Protein AF-A0A1C0T2D7-F1 (afdb_monomer)

Secondary structure (DSSP, 8-state):
-------------------S--HHHHHHHHHHPEEEEEETTEEEEE-SS-EEEE--EEETTEEEESS-EEEE-TTTS-HHHHHHHHHHHHSPPP-

Radius of gyration: 19.97 Å; Cα contacts (8 Å, |Δi|>4): 120; chains: 1; bounding box: 27×55×64 Å

pLDDT: mean 82.53, std 17.4, range [43.22, 97.38]

Solvent-accessible surface area (backbone atoms only — not comparable to full-atom values): 6045 Å² total; per-residue (Å²): 136,84,86,84,86,85,80,79,79,80,78,78,72,77,83,72,76,71,72,92,70,49,72,67,54,51,52,59,31,56,78,70,34,43,82,33,39,59,59,98,84,28,55,26,28,45,37,90,78,33,36,35,37,51,34,81,41,60,61,84,96,40,81,73,41,79,86,42,64,46,78,50,39,65,91,83,44,54,70,67,61,46,47,54,55,50,53,29,59,67,46,81,68,83,129

Foldseek 3Di:
DDDDDDPPPPPPDPPPPDDPADPVNVVVQVVPWAWFAADVNWTWTDGPFFIWTFDFDDDVPHTDDRPDIDTHGPVNDDPVVVVVNVVRRVDDDDD

Mean predicted aligned error: 10.79 Å

Structure (mmCIF, N/CA/C/O backbone):
data_AF-A0A1C0T2D7-F1
#
_entry.id   AF-A0A1C0T2D7-F1
#
loop_
_atom_site.group_PDB
_atom_site.id
_atom_site.type_symbol
_atom_site.label_atom_id
_atom_site.label_alt_id
_atom_site.label_comp_id
_atom_site.label_asym_id
_atom_site.label_entity_id
_atom_site.label_seq_id
_atom_site.pdbx_PDB_ins_code
_atom_site.Cartn_x
_atom_site.Cartn_y
_atom_site.Cartn_z
_atom_site.occupancy
_atom_site.B_iso_or_equiv
_atom_site.auth_seq_id
_atom_site.auth_comp_id
_atom_site.auth_asym_id
_atom_site.auth_atom_id
_atom_site.pdbx_PDB_model_num
ATOM 1 N N . MET A 1 1 ? -4.034 39.433 -49.531 1.00 43.22 1 MET A N 1
ATOM 2 C CA . MET A 1 1 ? -4.042 40.172 -48.253 1.00 43.22 1 MET A CA 1
ATOM 3 C C . MET A 1 1 ? -4.386 39.196 -47.139 1.00 43.22 1 MET A C 1
ATOM 5 O O . MET A 1 1 ? -5.282 38.391 -47.335 1.00 43.22 1 MET A O 1
ATOM 9 N N . LEU A 1 2 ? -3.627 39.308 -46.046 1.00 45.62 2 LEU A N 1
ATOM 10 C CA . LEU A 1 2 ? -3.761 38.743 -44.695 1.00 45.62 2 LEU A CA 1
ATOM 11 C C . LEU A 1 2 ? -3.777 37.215 -44.496 1.00 45.62 2 LEU A C 1
ATOM 13 O O . LEU A 1 2 ? -4.793 36.540 -44.611 1.00 45.62 2 LEU A O 1
ATOM 17 N N . ALA A 1 3 ? -2.607 36.734 -44.072 1.00 54.28 3 ALA A N 1
ATOM 18 C CA . ALA A 1 3 ? -2.397 35.535 -43.275 1.00 54.28 3 ALA A CA 1
ATOM 19 C C . ALA A 1 3 ? -2.626 35.832 -41.781 1.00 54.28 3 ALA A C 1
ATOM 21 O O . ALA A 1 3 ? -2.284 36.928 -41.340 1.00 54.28 3 ALA A O 1
ATOM 22 N N . ALA A 1 4 ? -3.125 34.846 -41.026 1.00 52.59 4 ALA A N 1
ATOM 23 C CA . ALA A 1 4 ? -2.694 34.508 -39.659 1.00 52.59 4 ALA A CA 1
ATOM 24 C C . ALA A 1 4 ? -3.563 33.361 -39.100 1.00 52.59 4 ALA A C 1
ATOM 26 O O . ALA A 1 4 ? -4.687 33.594 -38.663 1.00 52.59 4 ALA A O 1
ATOM 27 N N . LEU A 1 5 ? -3.040 32.130 -39.075 1.00 54.56 5 LEU A N 1
ATOM 28 C CA . LEU A 1 5 ? -3.517 31.095 -38.151 1.00 54.56 5 LEU A CA 1
ATOM 29 C C . LEU A 1 5 ? -2.516 31.007 -36.996 1.00 54.56 5 LEU A C 1
ATOM 31 O O . LEU A 1 5 ? -1.409 30.500 -37.155 1.00 54.56 5 LEU A O 1
ATOM 35 N N . LEU A 1 6 ? -2.912 31.542 -35.843 1.00 59.06 6 LEU A N 1
ATOM 36 C CA . LEU A 1 6 ? -2.241 31.336 -34.563 1.00 59.06 6 LEU A CA 1
ATOM 37 C C . LEU A 1 6 ? -2.601 29.935 -34.060 1.00 59.06 6 LEU A C 1
ATOM 39 O O . LEU A 1 6 ? -3.702 29.716 -33.559 1.00 59.06 6 LEU A O 1
ATOM 43 N N . ILE A 1 7 ? -1.677 28.988 -34.199 1.00 63.66 7 ILE A N 1
ATOM 44 C CA . ILE A 1 7 ? -1.765 27.699 -33.510 1.00 63.66 7 ILE A CA 1
ATOM 45 C C . ILE A 1 7 ? -1.174 27.919 -32.118 1.00 63.66 7 ILE A C 1
ATOM 47 O O . ILE A 1 7 ? 0.042 27.913 -31.934 1.00 63.66 7 ILE A O 1
ATOM 51 N N . ALA A 1 8 ? -2.040 28.187 -31.143 1.00 58.44 8 ALA A N 1
ATOM 52 C CA . ALA A 1 8 ? -1.661 28.178 -29.739 1.00 58.44 8 ALA A CA 1
ATOM 53 C C . ALA A 1 8 ? -1.468 26.719 -29.302 1.00 58.44 8 ALA A C 1
ATOM 55 O O . ALA A 1 8 ? -2.428 26.016 -28.991 1.00 58.44 8 ALA A O 1
ATOM 56 N N . SER A 1 9 ? -0.221 26.250 -29.316 1.00 59.75 9 SER A N 1
ATOM 57 C CA . SER A 1 9 ? 0.154 24.966 -28.729 1.00 59.75 9 SER A CA 1
ATOM 58 C C . SER A 1 9 ? 0.038 25.060 -27.208 1.00 59.75 9 SER A C 1
ATOM 60 O O . SER A 1 9 ? 0.942 25.556 -26.539 1.00 59.75 9 SER A O 1
ATOM 62 N N . ILE A 1 10 ? -1.078 24.590 -26.651 1.00 57.38 10 ILE A N 1
ATOM 63 C CA . ILE A 1 10 ? -1.188 24.326 -25.215 1.00 57.38 10 ILE A CA 1
ATOM 64 C C . ILE A 1 10 ? -0.461 23.005 -24.965 1.00 57.38 10 ILE A C 1
ATOM 66 O O . ILE A 1 10 ? -1.046 21.930 -25.060 1.00 57.38 10 ILE A O 1
ATOM 70 N N . ILE A 1 11 ? 0.837 23.081 -24.676 1.00 58.41 11 ILE A N 1
ATOM 71 C CA . ILE A 1 11 ? 1.546 21.969 -24.044 1.00 58.41 11 ILE A CA 1
ATOM 72 C C . ILE A 1 11 ? 1.241 22.093 -22.552 1.00 58.41 11 ILE A C 1
ATOM 74 O O . ILE A 1 11 ? 1.975 22.731 -21.801 1.00 58.41 11 ILE A O 1
ATOM 78 N N . ALA A 1 12 ? 0.098 21.556 -22.129 1.00 56.03 12 ALA A N 1
ATOM 79 C CA . ALA A 1 12 ? -0.117 21.275 -20.720 1.00 56.03 12 ALA A CA 1
ATOM 80 C C . ALA A 1 12 ? 0.765 20.070 -20.385 1.00 56.03 12 ALA A C 1
ATOM 82 O O . ALA A 1 12 ? 0.357 18.929 -20.576 1.00 56.03 12 ALA A O 1
ATOM 83 N N . SER A 1 13 ? 2.006 20.322 -19.968 1.00 52.97 13 SER A N 1
ATOM 84 C CA . SER A 1 13 ? 2.820 19.287 -19.340 1.00 52.97 13 SER A CA 1
ATOM 85 C C . SER A 1 13 ? 2.127 18.911 -18.032 1.00 52.97 13 SER A C 1
ATOM 87 O O . SER A 1 13 ? 2.022 19.778 -17.158 1.00 52.97 13 SER A O 1
ATOM 89 N N . PRO A 1 14 ? 1.627 17.675 -17.857 1.00 53.41 14 PRO A N 1
ATOM 90 C CA . PRO A 1 14 ? 1.274 17.240 -16.523 1.00 53.41 14 PRO A CA 1
ATOM 91 C C . PRO A 1 14 ? 2.583 17.235 -15.731 1.00 53.41 14 PRO A C 1
ATOM 93 O O . PRO A 1 14 ? 3.540 16.554 -16.104 1.00 53.41 14 PRO A O 1
ATOM 96 N N . ASN A 1 15 ? 2.651 18.040 -14.671 1.00 44.59 15 ASN A N 1
ATOM 97 C CA . ASN A 1 15 ? 3.627 17.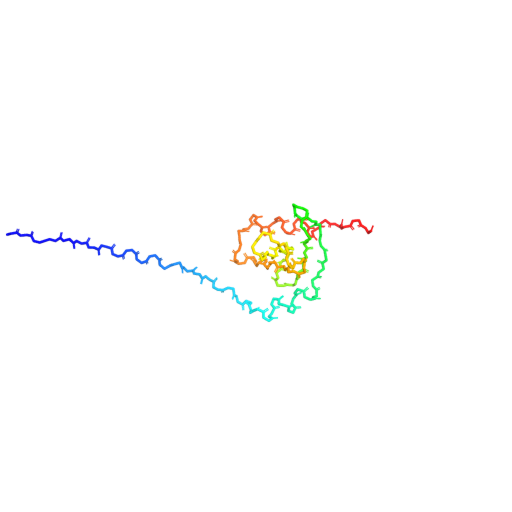830 -13.611 1.00 44.59 15 ASN A CA 1
ATOM 98 C C . ASN A 1 15 ? 3.278 16.482 -12.978 1.00 44.59 15 ASN A C 1
ATOM 100 O O . ASN A 1 15 ? 2.547 16.427 -11.994 1.00 44.59 15 ASN A O 1
ATOM 104 N N . ILE A 1 16 ? 3.735 15.393 -13.595 1.00 47.69 16 ILE A N 1
ATOM 105 C CA . ILE A 1 16 ? 3.794 14.096 -12.942 1.00 47.69 16 ILE A CA 1
ATOM 106 C C . ILE A 1 16 ? 4.897 14.277 -11.908 1.00 47.69 16 ILE A C 1
ATOM 108 O O . ILE A 1 16 ? 6.082 14.234 -12.241 1.00 47.69 16 ILE A O 1
ATOM 112 N N . ALA A 1 17 ? 4.512 14.605 -10.677 1.00 51.59 17 ALA A N 1
ATOM 113 C CA . ALA A 1 17 ? 5.387 14.359 -9.551 1.00 51.59 17 ALA A CA 1
ATOM 114 C C . ALA A 1 17 ? 5.601 12.844 -9.558 1.00 51.59 17 AL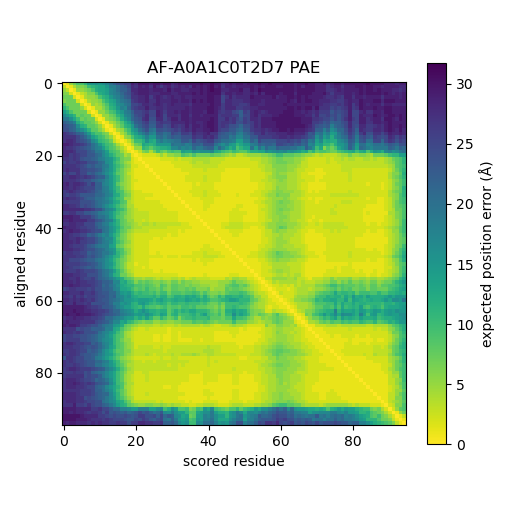A A C 1
ATOM 116 O O . ALA A 1 17 ? 4.668 12.091 -9.312 1.00 51.59 17 ALA A O 1
ATOM 117 N N . LEU A 1 18 ? 6.777 12.393 -9.995 1.00 53.97 18 LEU A N 1
ATOM 118 C CA . LEU A 1 18 ? 7.153 11.010 -9.753 1.00 53.97 18 LEU A CA 1
ATOM 119 C C . LEU A 1 18 ? 7.339 10.886 -8.242 1.00 53.97 18 LEU A C 1
ATOM 121 O O . LEU A 1 18 ? 8.063 11.708 -7.667 1.00 53.97 18 LEU A O 1
ATOM 125 N N . SER A 1 19 ? 6.698 9.893 -7.622 1.00 64.31 19 SER A N 1
ATOM 126 C CA . SER A 1 19 ? 6.977 9.547 -6.230 1.00 64.31 19 SER A CA 1
ATOM 127 C C . SER A 1 19 ? 8.486 9.437 -6.010 1.00 64.31 19 SER A C 1
ATOM 129 O O . SER A 1 19 ? 9.241 8.975 -6.872 1.00 64.31 19 SER A O 1
ATOM 131 N N . ALA A 1 20 ? 8.929 9.900 -4.843 1.00 74.00 20 ALA A N 1
ATOM 132 C CA . ALA A 1 20 ? 10.318 9.766 -4.432 1.00 74.00 20 ALA A CA 1
ATOM 133 C C . ALA A 1 20 ? 10.698 8.302 -4.149 1.00 74.00 20 ALA A C 1
ATOM 135 O O . ALA A 1 20 ? 11.887 7.984 -4.160 1.00 74.00 20 ALA A O 1
ATOM 136 N N . ALA A 1 21 ? 9.716 7.432 -3.891 1.00 85.50 21 ALA A N 1
ATOM 137 C CA . ALA A 1 21 ? 9.940 6.024 -3.608 1.00 85.50 21 ALA A CA 1
ATOM 138 C C . ALA A 1 21 ? 10.230 5.249 -4.899 1.00 85.50 21 ALA A C 1
ATOM 140 O O . ALA A 1 21 ? 9.496 5.330 -5.887 1.00 85.50 21 ALA A O 1
ATOM 141 N N . THR A 1 22 ? 11.311 4.474 -4.895 1.00 91.44 22 THR A N 1
ATOM 142 C CA . THR A 1 22 ? 11.607 3.546 -5.988 1.00 91.44 22 THR A CA 1
ATOM 143 C C . THR A 1 22 ? 10.770 2.272 -5.861 1.00 91.44 22 THR A C 1
ATOM 145 O O . THR A 1 22 ? 10.206 1.978 -4.810 1.00 91.44 22 THR A O 1
ATOM 148 N N . VAL A 1 23 ? 10.708 1.472 -6.930 1.00 91.00 23 VAL A N 1
ATOM 149 C CA . VAL A 1 23 ? 10.032 0.162 -6.890 1.00 91.00 23 VAL A CA 1
ATOM 150 C C . VAL A 1 23 ? 10.648 -0.751 -5.826 1.00 91.00 23 VAL A C 1
ATOM 152 O O . VAL A 1 23 ? 9.911 -1.428 -5.117 1.00 91.00 23 VAL A O 1
ATOM 155 N N . ASP A 1 24 ? 11.975 -0.735 -5.680 1.00 94.62 24 ASP A N 1
ATOM 156 C CA . ASP A 1 24 ? 12.669 -1.541 -4.672 1.00 94.62 24 ASP A CA 1
ATOM 157 C C . ASP A 1 24 ? 12.325 -1.075 -3.247 1.00 94.62 24 ASP A C 1
ATOM 159 O O . ASP A 1 24 ? 12.135 -1.911 -2.362 1.00 94.62 24 ASP A O 1
ATOM 163 N N . ASP A 1 25 ? 12.172 0.239 -3.029 1.00 95.44 25 ASP A N 1
ATOM 164 C CA . ASP A 1 25 ? 11.729 0.781 -1.736 1.00 95.44 25 ASP A CA 1
ATOM 165 C C . ASP A 1 25 ? 10.310 0.308 -1.393 1.00 95.44 25 ASP A C 1
ATOM 167 O O . ASP A 1 25 ? 10.056 -0.131 -0.272 1.00 95.44 25 ASP A O 1
ATOM 171 N N . LEU A 1 26 ? 9.392 0.357 -2.364 1.00 94.81 26 LEU A N 1
ATOM 172 C CA . LEU A 1 26 ? 8.005 -0.085 -2.185 1.00 94.81 26 LEU A CA 1
ATOM 173 C C . LEU A 1 26 ? 7.907 -1.598 -1.961 1.00 94.81 26 LEU A C 1
ATOM 175 O O . LEU A 1 26 ? 7.115 -2.048 -1.136 1.00 94.81 26 LEU A O 1
ATOM 179 N N . GLN A 1 27 ? 8.727 -2.390 -2.654 1.00 95.12 27 GLN A N 1
ATOM 180 C CA . GLN A 1 27 ? 8.778 -3.836 -2.448 1.00 95.12 27 GLN A CA 1
ATOM 181 C C . GLN A 1 27 ? 9.268 -4.178 -1.033 1.00 95.12 27 GLN A C 1
ATOM 183 O O . GLN A 1 27 ? 8.639 -4.983 -0.347 1.00 95.12 27 GLN A O 1
ATOM 188 N N . ALA A 1 28 ? 10.348 -3.540 -0.571 1.00 96.56 28 ALA A N 1
ATOM 189 C CA . ALA A 1 28 ? 10.875 -3.750 0.777 1.00 96.56 28 ALA A CA 1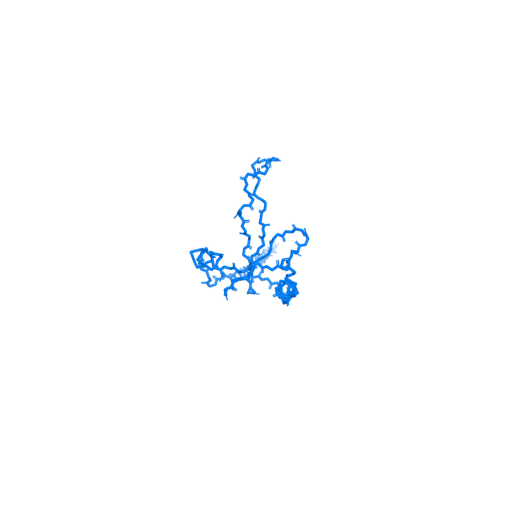
ATOM 190 C C . ALA A 1 28 ? 9.889 -3.297 1.869 1.00 96.56 28 ALA A C 1
ATOM 192 O O . ALA A 1 2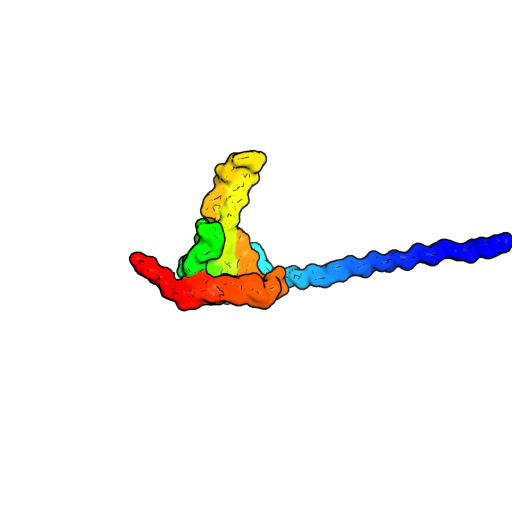8 ? 9.755 -3.948 2.907 1.00 96.56 28 ALA A O 1
ATOM 193 N N . ASP A 1 29 ? 9.176 -2.195 1.638 1.00 96.44 29 ASP A N 1
ATOM 194 C CA . ASP A 1 29 ? 8.151 -1.701 2.553 1.00 96.44 29 ASP A CA 1
ATOM 195 C C . ASP A 1 29 ? 6.953 -2.665 2.629 1.00 96.44 29 ASP A C 1
ATOM 197 O O . ASP A 1 29 ? 6.539 -3.035 3.732 1.00 96.44 29 ASP A O 1
ATOM 201 N N . PHE A 1 30 ? 6.465 -3.164 1.485 1.00 95.69 30 PHE A N 1
ATOM 202 C CA . PHE A 1 30 ? 5.368 -4.136 1.426 1.00 95.69 30 PHE A CA 1
ATOM 203 C C . PHE A 1 30 ? 5.685 -5.450 2.153 1.00 95.69 30 PHE A C 1
ATOM 205 O O . PHE A 1 30 ? 4.832 -5.977 2.865 1.00 95.69 30 PHE A O 1
ATOM 212 N N . GLU A 1 31 ? 6.919 -5.955 2.054 1.00 95.62 31 GLU A N 1
ATOM 213 C CA . GLU A 1 31 ? 7.358 -7.180 2.746 1.00 95.62 31 GLU A CA 1
ATOM 214 C C . GLU A 1 31 ? 7.241 -7.101 4.276 1.00 95.62 31 GLU A C 1
ATOM 216 O O . GLU A 1 31 ? 7.149 -8.129 4.951 1.00 95.62 31 GLU A O 1
ATOM 221 N N . THR A 1 32 ? 7.231 -5.887 4.829 1.00 95.56 32 THR A N 1
ATOM 222 C CA . THR A 1 32 ? 7.100 -5.636 6.272 1.00 95.56 32 THR A CA 1
ATOM 223 C C . THR A 1 32 ? 5.741 -5.059 6.670 1.0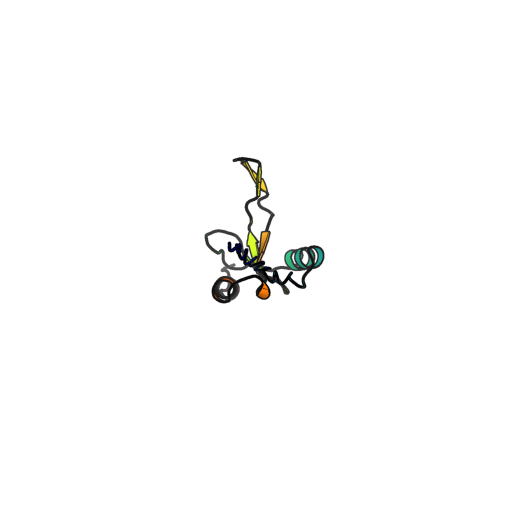0 95.56 32 THR A C 1
ATOM 225 O O . THR A 1 32 ? 5.495 -4.834 7.859 1.00 95.56 32 THR A O 1
ATOM 228 N N . ALA A 1 33 ? 4.852 -4.831 5.699 1.00 96.31 33 ALA A N 1
ATOM 229 C CA . ALA A 1 33 ? 3.568 -4.190 5.921 1.00 96.31 33 ALA A CA 1
ATOM 230 C C . ALA A 1 33 ? 2.630 -5.066 6.765 1.00 96.31 33 ALA A C 1
ATOM 232 O O . ALA A 1 33 ? 2.578 -6.293 6.643 1.00 96.31 33 ALA A O 1
ATOM 233 N N . VAL A 1 34 ? 1.852 -4.421 7.631 1.00 95.88 34 VAL A N 1
ATOM 234 C CA . VAL A 1 34 ? 0.930 -5.103 8.549 1.00 95.88 34 VAL A CA 1
ATOM 235 C C . VAL A 1 34 ? -0.498 -5.087 8.003 1.00 95.88 34 VAL A C 1
ATOM 237 O O . VAL A 1 34 ? -0.891 -4.089 7.400 1.00 95.88 34 VAL A O 1
ATOM 240 N N . PRO A 1 35 ? -1.292 -6.154 8.196 1.00 96.31 35 PRO A N 1
ATOM 241 C CA . PRO A 1 35 ? -2.661 -6.205 7.693 1.00 96.31 35 PRO A CA 1
ATOM 242 C C . PRO A 1 35 ? -3.572 -5.175 8.378 1.00 96.31 35 PRO A C 1
ATOM 244 O O . PRO A 1 35 ? -3.431 -4.893 9.571 1.00 96.31 35 PRO A O 1
ATOM 247 N N . CYS A 1 36 ? -4.518 -4.649 7.603 1.00 96.06 36 CYS A N 1
ATOM 248 C CA . CYS A 1 36 ? -5.578 -3.734 8.017 1.00 96.06 36 CYS A CA 1
ATOM 249 C C . CYS A 1 36 ? -6.960 -4.298 7.655 1.00 96.06 36 CYS A C 1
ATOM 251 O O . CYS A 1 36 ? -7.078 -5.302 6.947 1.00 96.06 36 CYS A O 1
ATOM 253 N N . GLN A 1 37 ? -8.026 -3.610 8.081 1.00 96.19 37 GLN A N 1
ATOM 254 C CA . GLN A 1 37 ? -9.373 -3.932 7.607 1.00 96.19 37 GLN A CA 1
ATOM 255 C C . GLN A 1 37 ? -9.454 -3.869 6.079 1.00 96.19 37 GLN A C 1
ATOM 257 O O . GLN A 1 37 ? -8.822 -3.028 5.441 1.00 96.19 37 GLN A O 1
ATOM 262 N N . GLN A 1 38 ? -10.261 -4.755 5.499 1.00 96.12 38 GLN A N 1
ATOM 263 C CA . GLN A 1 38 ? -10.471 -4.779 4.057 1.00 96.12 38 GLN A CA 1
ATOM 264 C C . GLN A 1 38 ? -11.226 -3.533 3.583 1.00 96.12 38 GLN A C 1
ATOM 266 O O . GLN A 1 38 ? -12.175 -3.091 4.232 1.00 96.12 38 GLN A O 1
ATOM 271 N N . ILE A 1 39 ? -10.853 -3.039 2.404 1.00 95.19 39 ILE A N 1
ATOM 272 C CA . ILE A 1 39 ? -11.597 -2.023 1.651 1.00 95.19 39 ILE A CA 1
ATOM 273 C C . ILE A 1 39 ? -12.230 -2.732 0.458 1.00 95.19 39 ILE A C 1
ATOM 275 O O . ILE A 1 39 ? -11.536 -3.420 -0.290 1.00 95.19 39 ILE A O 1
ATOM 279 N N . ASP A 1 40 ? -13.552 -2.635 0.313 1.00 93.06 40 ASP A N 1
ATOM 280 C CA . ASP A 1 40 ? -14.317 -3.295 -0.757 1.00 93.06 40 ASP A CA 1
ATOM 281 C C . ASP A 1 40 ? -14.012 -4.800 -0.926 1.00 93.06 40 ASP A C 1
ATOM 283 O O . ASP A 1 40 ? -14.009 -5.348 -2.028 1.00 93.06 40 ASP A O 1
ATOM 287 N N . GLY A 1 41 ? -13.727 -5.493 0.184 1.00 91.88 41 GLY A N 1
ATOM 288 C CA . GLY A 1 41 ? -13.381 -6.920 0.196 1.00 91.88 41 GLY A CA 1
ATOM 289 C C . GLY A 1 41 ? -11.962 -7.248 -0.290 1.00 91.88 41 GLY A C 1
ATOM 290 O O . GLY A 1 41 ? -11.616 -8.424 -0.397 1.00 91.88 41 GLY A O 1
ATOM 291 N N . ARG A 1 42 ? -11.131 -6.238 -0.571 1.00 93.31 42 ARG A N 1
ATOM 292 C CA . ARG A 1 42 ? -9.710 -6.390 -0.905 1.00 93.31 42 ARG A CA 1
ATOM 293 C C . ARG A 1 42 ? -8.880 -6.320 0.368 1.00 93.31 42 ARG A C 1
ATOM 295 O O . ARG A 1 42 ? -9.135 -5.490 1.239 1.00 93.31 42 ARG A O 1
ATOM 302 N N . ASN A 1 43 ? -7.870 -7.180 0.470 1.00 95.12 43 ASN A N 1
ATOM 303 C CA . ASN A 1 43 ? -6.908 -7.089 1.568 1.00 95.12 43 ASN A CA 1
ATOM 304 C C . ASN A 1 43 ? -6.144 -5.763 1.491 1.00 95.12 43 ASN A C 1
ATOM 306 O O . ASN A 1 43 ? -5.799 -5.309 0.398 1.00 95.12 43 ASN A O 1
ATOM 310 N N . VAL A 1 44 ? -5.896 -5.164 2.654 1.00 96.50 44 VAL A N 1
ATOM 311 C CA . VAL A 1 44 ? -5.189 -3.891 2.800 1.00 96.50 44 VAL A CA 1
ATOM 312 C C . VAL A 1 44 ? -4.055 -4.079 3.791 1.00 96.50 44 VAL A C 1
ATOM 314 O O . VAL A 1 44 ? -4.204 -4.805 4.777 1.00 96.50 44 VAL A O 1
ATOM 317 N N . TRP A 1 45 ? -2.934 -3.411 3.542 1.00 97.19 45 TRP A N 1
ATOM 318 C CA . TRP A 1 45 ? -1.779 -3.4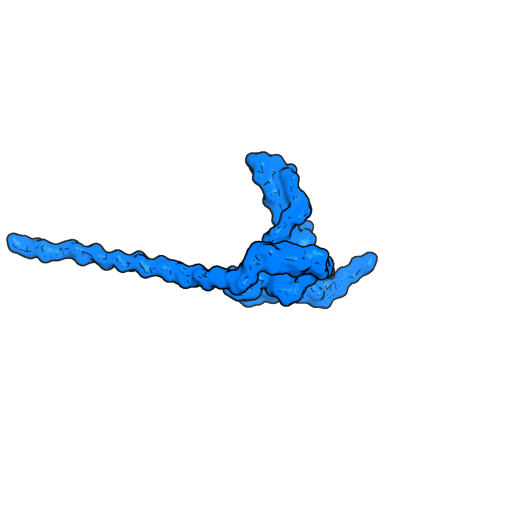18 4.427 1.00 97.19 45 TRP A CA 1
ATOM 319 C C . TRP A 1 45 ? -1.223 -2.013 4.630 1.00 97.19 45 TRP A C 1
ATOM 321 O O . TRP A 1 45 ? -1.303 -1.158 3.747 1.00 97.19 45 TRP A O 1
ATOM 331 N N . LYS A 1 46 ? -0.623 -1.791 5.798 1.00 97.12 46 LYS A N 1
ATOM 332 C CA . LYS A 1 46 ? 0.083 -0.563 6.152 1.00 97.12 46 LYS A CA 1
ATOM 333 C C . LYS A 1 46 ? 1.580 -0.814 6.192 1.00 97.12 46 LYS A C 1
ATOM 335 O O . LYS A 1 46 ? 2.054 -1.525 7.080 1.00 97.12 46 LYS A O 1
ATOM 340 N N . GLY A 1 47 ? 2.303 -0.209 5.260 1.00 96.19 47 GLY A N 1
ATOM 341 C CA . GLY A 1 47 ? 3.746 -0.052 5.355 1.00 96.19 47 GLY A CA 1
ATOM 342 C C . GLY A 1 47 ? 4.136 1.213 6.117 1.00 96.19 47 GLY A C 1
ATOM 343 O O . GLY A 1 47 ? 3.310 1.913 6.712 1.00 96.19 47 GLY A O 1
ATOM 344 N N . THR A 1 48 ? 5.430 1.495 6.103 1.00 95.06 48 THR A N 1
ATOM 345 C CA . THR A 1 48 ? 6.023 2.731 6.622 1.00 95.06 48 THR A CA 1
ATOM 346 C C . 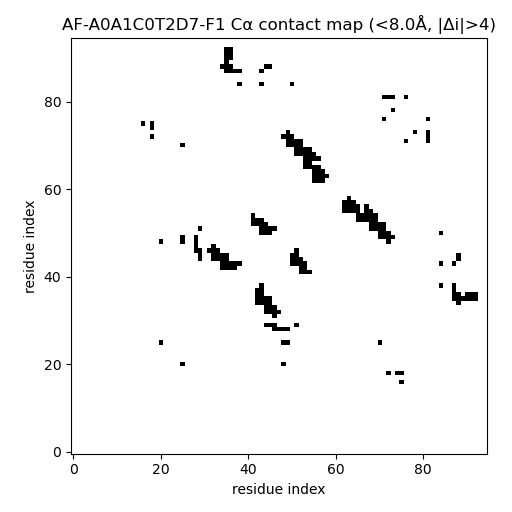THR A 1 48 ? 5.974 3.847 5.579 1.00 95.06 48 THR A C 1
ATOM 348 O O . THR A 1 48 ? 5.856 5.013 5.954 1.00 95.06 48 THR A O 1
ATOM 351 N N . ILE A 1 49 ? 6.066 3.498 4.290 1.00 93.94 49 ILE A N 1
ATOM 352 C CA . ILE A 1 49 ? 6.123 4.450 3.170 1.00 93.94 49 ILE A CA 1
ATOM 353 C C . ILE A 1 49 ? 4.750 4.601 2.507 1.00 93.94 49 ILE A C 1
ATOM 355 O O . ILE A 1 49 ? 4.322 5.724 2.244 1.00 93.94 49 ILE A O 1
ATOM 359 N N . ALA A 1 50 ? 4.045 3.493 2.269 1.00 96.50 50 ALA A N 1
ATOM 360 C CA . ALA A 1 50 ? 2.752 3.498 1.591 1.00 96.50 50 ALA A CA 1
ATOM 361 C C . ALA A 1 50 ? 1.713 2.613 2.292 1.00 96.50 50 ALA A C 1
ATOM 363 O O . ALA A 1 50 ? 2.022 1.766 3.137 1.00 96.50 50 ALA A O 1
ATOM 364 N N . TYR A 1 51 ? 0.454 2.798 1.901 1.00 97.38 51 TYR A N 1
ATOM 365 C CA . TYR A 1 51 ? -0.566 1.769 2.071 1.00 97.38 51 TYR A CA 1
ATOM 366 C C . TYR A 1 51 ? -0.562 0.850 0.851 1.00 97.38 51 TYR A C 1
ATOM 368 O O . TYR A 1 51 ? -0.161 1.258 -0.235 1.00 97.38 51 TYR A O 1
ATOM 376 N N . TYR A 1 52 ? -1.031 -0.381 1.016 1.00 96.94 52 TYR A N 1
ATOM 377 C CA . TYR A 1 52 ? -1.095 -1.364 -0.061 1.00 96.94 52 TYR A CA 1
ATOM 378 C C . TYR A 1 52 ? -2.476 -1.983 -0.121 1.00 96.94 52 TYR A C 1
ATOM 380 O O . TYR A 1 52 ? -3.074 -2.263 0.917 1.00 96.94 52 TYR A O 1
ATOM 388 N N . ILE A 1 53 ? -2.968 -2.240 -1.329 1.00 96.56 53 ILE A N 1
ATOM 389 C CA . ILE A 1 53 ? -4.254 -2.902 -1.544 1.00 96.56 53 ILE A CA 1
ATOM 390 C C . ILE A 1 53 ? -4.121 -4.036 -2.546 1.00 96.56 53 ILE A C 1
ATOM 392 O O . ILE A 1 53 ? -3.453 -3.900 -3.567 1.00 96.56 53 ILE A O 1
ATOM 396 N N . GLN A 1 54 ? -4.765 -5.165 -2.259 1.00 95.12 54 GLN A N 1
ATOM 397 C CA . GLN A 1 54 ? -4.658 -6.383 -3.058 1.00 95.12 54 GLN A CA 1
ATOM 398 C C . GLN A 1 54 ? -5.063 -6.117 -4.499 1.00 95.12 54 GLN A C 1
ATOM 400 O O . GLN A 1 54 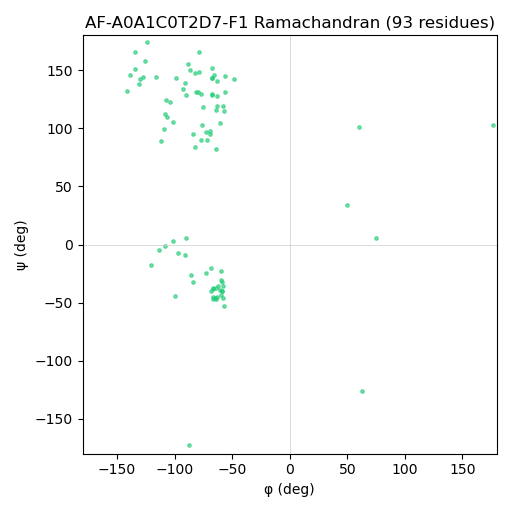? -6.230 -5.849 -4.761 1.00 95.12 54 GLN A O 1
ATOM 405 N N . SER A 1 55 ? -4.141 -6.229 -5.441 1.00 89.75 55 SER A N 1
ATOM 406 C CA . SER A 1 55 ? -4.428 -6.090 -6.863 1.00 89.75 55 SER A CA 1
ATOM 407 C C . SER A 1 55 ? -4.864 -7.430 -7.450 1.00 89.75 55 SER A C 1
ATOM 409 O O . SER A 1 55 ? -4.460 -8.498 -6.986 1.00 89.75 55 SER A O 1
ATOM 411 N N . PHE A 1 56 ? -5.700 -7.379 -8.481 1.00 83.50 56 PHE A N 1
ATOM 412 C CA . PHE A 1 56 ? -6.062 -8.559 -9.257 1.00 83.50 56 PHE A CA 1
ATOM 413 C C . PHE A 1 56 ? -5.359 -8.471 -10.604 1.00 83.50 56 PHE A C 1
ATOM 415 O O . PHE A 1 56 ? -5.712 -7.642 -11.443 1.00 83.50 56 PHE A O 1
ATOM 422 N N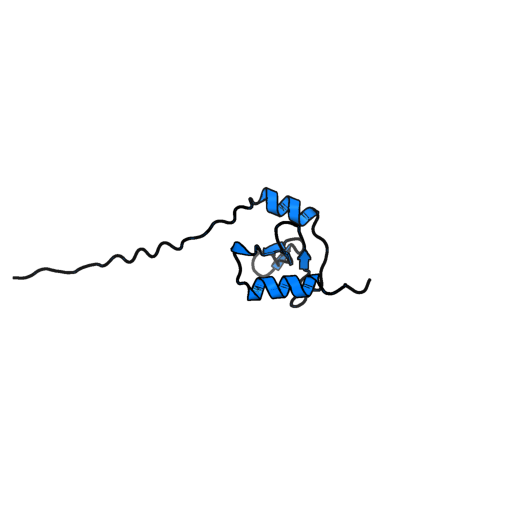 . VAL A 1 57 ? -4.367 -9.332 -10.821 1.00 82.81 57 VAL A N 1
ATOM 423 C CA . VAL A 1 57 ? -3.692 -9.414 -12.120 1.00 82.81 57 VAL A CA 1
ATOM 424 C C . VAL A 1 57 ? -4.428 -10.425 -12.977 1.00 82.81 57 VAL A C 1
ATOM 426 O O . VAL A 1 57 ? -4.644 -11.560 -12.551 1.00 82.81 57 VAL A O 1
ATOM 429 N N . TYR A 1 58 ? -4.784 -10.028 -14.196 1.00 83.25 58 TYR A N 1
ATOM 430 C CA . TYR A 1 58 ? -5.459 -10.886 -15.163 1.00 83.25 58 TYR A CA 1
ATOM 431 C C . TYR A 1 58 ? -4.590 -11.131 -16.399 1.00 83.25 58 TYR A C 1
ATOM 433 O O . TYR A 1 58 ? -3.892 -10.241 -16.883 1.00 83.25 58 TYR A O 1
ATOM 441 N N . GLN A 1 59 ? -4.680 -12.341 -16.946 1.00 82.38 59 GLN A N 1
ATOM 442 C CA . GLN A 1 59 ? -4.225 -12.696 -18.284 1.00 82.38 59 GLN A CA 1
ATOM 443 C C . GLN A 1 59 ? -5.461 -12.939 -19.159 1.00 82.38 59 GLN A C 1
ATOM 445 O O . GLN A 1 59 ? -6.090 -13.997 -19.094 1.00 82.38 59 GLN A O 1
ATOM 450 N N . GLY A 1 60 ? -5.843 -11.938 -19.957 1.00 86.88 60 GLY A N 1
ATOM 451 C CA . GLY A 1 60 ? -7.162 -11.924 -20.598 1.00 86.88 60 GLY A CA 1
ATOM 452 C C . GLY A 1 60 ? -8.260 -11.871 -19.533 1.00 86.88 60 GLY A C 1
ATOM 453 O O . GLY A 1 60 ? -8.197 -11.027 -18.647 1.00 86.88 60 GLY A O 1
ATOM 454 N N . ASP A 1 61 ? -9.206 -12.808 -19.575 1.00 85.94 61 ASP A N 1
ATOM 455 C CA . ASP A 1 61 ? -10.289 -12.912 -18.582 1.00 85.94 61 ASP A CA 1
ATOM 456 C C . ASP A 1 61 ? -9.934 -13.809 -17.377 1.00 85.94 61 ASP A C 1
ATOM 458 O O . ASP A 1 61 ? -10.785 -14.104 -16.539 1.00 85.94 61 ASP A O 1
ATOM 462 N N . THR A 1 62 ? -8.690 -14.297 -17.287 1.00 82.56 62 THR A N 1
ATOM 463 C CA . THR A 1 62 ? -8.272 -15.251 -16.245 1.00 82.56 62 THR A CA 1
ATOM 464 C C . THR A 1 62 ? -7.448 -14.551 -15.164 1.00 82.56 62 THR A C 1
ATOM 466 O O . THR A 1 62 ? -6.412 -13.983 -15.504 1.00 82.56 62 THR A O 1
ATOM 469 N N . PRO A 1 63 ? -7.836 -14.590 -13.877 1.00 78.81 63 PRO A N 1
ATOM 470 C CA . PRO A 1 63 ? -6.998 -14.079 -12.794 1.00 78.81 63 PRO A CA 1
ATOM 471 C C . PRO A 1 63 ? -5.752 -14.963 -12.634 1.00 78.81 63 PRO A C 1
ATOM 473 O O . PRO A 1 63 ? -5.862 -16.186 -12.557 1.00 78.81 63 PRO A O 1
ATOM 476 N N . VAL A 1 64 ? -4.568 -14.350 -12.603 1.00 79.75 64 VAL A N 1
ATOM 477 C CA . VAL A 1 64 ? -3.266 -15.044 -12.584 1.00 79.75 64 VAL A CA 1
ATOM 478 C C . VAL A 1 64 ? -2.404 -14.735 -11.363 1.00 79.75 64 VAL A C 1
ATOM 480 O O . VAL A 1 64 ? -1.498 -15.511 -11.078 1.00 79.75 64 VAL A O 1
ATOM 483 N N . ALA A 1 65 ? -2.683 -13.659 -10.624 1.00 72.31 65 ALA A N 1
ATOM 484 C CA . ALA A 1 65 ? -1.990 -13.362 -9.373 1.00 72.31 65 ALA A CA 1
ATOM 485 C C . ALA A 1 65 ? -2.966 -12.786 -8.343 1.00 72.31 65 ALA A C 1
ATOM 487 O O . ALA A 1 65 ? -3.753 -11.888 -8.652 1.00 72.31 65 ALA A O 1
ATOM 488 N N . THR A 1 66 ? -2.905 -13.324 -7.126 1.00 69.44 66 THR A N 1
ATOM 489 C CA . THR A 1 66 ? -3.672 -12.855 -5.955 1.00 69.44 66 THR A CA 1
ATOM 490 C C . THR A 1 66 ? -2.774 -12.260 -4.872 1.00 69.44 66 THR A C 1
ATOM 492 O O . THR A 1 66 ? -3.280 -11.795 -3.851 1.00 69.44 66 THR A O 1
ATOM 495 N N . ASP A 1 67 ? -1.460 -12.333 -5.083 1.00 76.62 67 ASP A N 1
ATOM 496 C CA . ASP A 1 67 ? -0.367 -11.859 -4.233 1.00 76.62 67 ASP A CA 1
ATOM 497 C C . ASP A 1 67 ? 0.227 -10.525 -4.715 1.00 76.62 67 ASP A C 1
ATOM 499 O O . ASP A 1 67 ? 1.167 -10.014 -4.115 1.00 76.62 67 ASP A O 1
ATOM 503 N N . ALA A 1 68 ? -0.337 -9.936 -5.770 1.00 87.94 68 ALA A N 1
ATOM 504 C CA . ALA A 1 68 ? 0.000 -8.587 -6.194 1.00 87.94 68 ALA A CA 1
ATOM 505 C C . ALA A 1 68 ? -0.703 -7.545 -5.313 1.00 87.94 68 ALA A C 1
ATOM 507 O O . ALA A 1 68 ? -1.834 -7.746 -4.861 1.00 87.94 68 ALA A O 1
ATOM 508 N N . ALA A 1 69 ? -0.061 -6.395 -5.129 1.00 93.62 69 ALA A N 1
ATOM 509 C CA . ALA A 1 69 ? -0.642 -5.248 -4.449 1.00 93.62 69 ALA A CA 1
ATOM 510 C C . ALA A 1 69 ? -0.285 -3.950 -5.176 1.00 93.62 69 ALA A C 1
ATOM 512 O O . ALA A 1 69 ? 0.809 -3.817 -5.723 1.00 93.62 69 ALA A O 1
ATOM 513 N N . ASP A 1 70 ? -1.216 -3.001 -5.158 1.00 93.56 70 ASP A N 1
ATOM 514 C CA . ASP A 1 70 ? -0.981 -1.644 -5.635 1.00 93.56 70 ASP A CA 1
ATOM 515 C C . ASP A 1 70 ? -0.547 -0.778 -4.448 1.00 93.56 70 ASP A C 1
ATOM 517 O O . ASP A 1 70 ? -1.168 -0.833 -3.380 1.00 93.56 70 ASP A O 1
ATOM 521 N N . ALA A 1 71 ? 0.505 0.021 -4.633 1.00 95.38 71 ALA A N 1
ATOM 522 C CA . ALA A 1 71 ? 0.940 0.998 -3.644 1.00 95.38 71 ALA A CA 1
ATOM 523 C C . ALA A 1 71 ? 0.071 2.260 -3.721 1.00 95.38 71 ALA A C 1
ATOM 525 O O . ALA A 1 71 ? -0.138 2.837 -4.789 1.00 95.38 71 ALA A O 1
ATOM 526 N N . VAL A 1 72 ? -0.402 2.707 -2.565 1.00 95.81 72 VAL A N 1
ATOM 527 C CA . VAL A 1 72 ? -1.161 3.939 -2.373 1.00 95.81 72 VAL A CA 1
ATOM 528 C C . VAL A 1 72 ? -0.284 4.898 -1.585 1.00 95.81 72 VAL A C 1
ATOM 530 O O . VAL A 1 72 ? -0.271 4.922 -0.351 1.00 95.81 72 VAL A O 1
ATOM 533 N N . LEU A 1 73 ? 0.496 5.663 -2.337 1.00 94.81 73 LEU A N 1
ATOM 534 C CA . LEU A 1 73 ? 1.373 6.705 -1.824 1.00 94.81 73 LEU A CA 1
ATOM 535 C C . LEU A 1 73 ? 0.572 7.989 -1.574 1.00 94.81 73 LEU A C 1
ATOM 537 O O . LEU A 1 73 ? -0.178 8.406 -2.465 1.00 94.81 73 LEU A O 1
ATOM 541 N N . PRO A 1 74 ? 0.703 8.635 -0.402 1.00 90.12 74 PRO A N 1
ATOM 542 C CA . PRO A 1 74 ? -0.047 9.849 -0.104 1.00 90.12 74 PRO A CA 1
ATOM 543 C C . PRO A 1 74 ? 0.183 11.002 -1.083 1.00 90.12 74 PRO A C 1
ATOM 545 O O . PRO A 1 74 ? -0.733 11.780 -1.325 1.00 90.12 74 PRO A O 1
ATOM 548 N N . GLU A 1 75 ? 1.380 11.120 -1.655 1.00 89.50 75 GLU A N 1
ATOM 549 C CA . GLU A 1 75 ? 1.706 12.156 -2.637 1.00 89.50 75 GLU A CA 1
ATOM 550 C C . GLU A 1 75 ? 1.062 11.934 -4.014 1.00 89.50 75 GLU A C 1
ATOM 552 O O . GLU A 1 75 ? 0.830 12.903 -4.739 1.00 89.50 75 GLU A O 1
ATOM 557 N N . ASP A 1 76 ? 0.734 10.684 -4.346 1.00 90.50 76 ASP A N 1
ATOM 558 C CA . ASP A 1 76 ? 0.174 10.289 -5.643 1.00 90.50 76 ASP A CA 1
ATOM 559 C C . ASP A 1 76 ? -1.358 10.180 -5.608 1.00 90.50 76 ASP A C 1
ATOM 561 O O . ASP A 1 76 ? -2.007 9.977 -6.636 1.00 90.50 76 ASP A O 1
ATOM 565 N N . ASN A 1 77 ? -1.954 10.306 -4.421 1.00 92.25 77 ASN A N 1
ATOM 566 C CA . ASN A 1 77 ? -3.370 10.069 -4.182 1.00 92.25 77 ASN A CA 1
ATOM 567 C C . ASN A 1 77 ? -4.044 11.270 -3.519 1.00 92.25 77 ASN A C 1
ATOM 569 O O . ASN A 1 77 ? -3.422 12.117 -2.882 1.00 92.25 77 ASN A O 1
ATOM 573 N N . SER A 1 78 ? -5.365 11.358 -3.671 1.00 95.56 78 SER A N 1
ATOM 574 C CA . SER A 1 78 ? -6.131 12.409 -3.004 1.00 95.56 78 SER A CA 1
ATOM 575 C C . SER A 1 78 ? -6.136 12.203 -1.485 1.00 95.56 78 SER A C 1
ATOM 577 O O . SER A 1 78 ? -6.098 11.070 -1.006 1.00 95.56 78 SER A O 1
ATOM 579 N N . ALA A 1 79 ? -6.266 13.286 -0.715 1.00 95.31 79 ALA A N 1
ATOM 580 C CA . ALA A 1 79 ? -6.383 13.190 0.741 1.00 95.31 79 ALA A CA 1
ATOM 581 C C . ALA A 1 79 ? -7.601 12.357 1.188 1.00 95.31 79 ALA A C 1
ATOM 583 O O . ALA A 1 79 ? -7.548 11.710 2.228 1.00 95.31 79 ALA A O 1
ATOM 584 N N . GLU A 1 80 ? -8.684 12.355 0.404 1.00 95.75 80 GLU A N 1
ATOM 585 C CA . GLU A 1 80 ? -9.860 11.516 0.658 1.00 95.75 80 GLU A CA 1
ATOM 586 C C . GLU A 1 80 ? -9.530 10.031 0.486 1.00 95.75 80 GLU A C 1
ATOM 588 O O . GLU A 1 80 ? -9.816 9.240 1.381 1.00 95.75 80 GLU A O 1
ATOM 593 N N . THR A 1 81 ? -8.843 9.673 -0.603 1.00 95.12 81 THR A N 1
ATOM 594 C CA . THR A 1 81 ? -8.341 8.311 -0.829 1.00 95.12 81 THR A CA 1
ATOM 595 C C . THR A 1 81 ? -7.439 7.879 0.320 1.00 95.12 81 THR A C 1
ATOM 597 O O . THR A 1 81 ? -7.690 6.856 0.937 1.00 95.12 81 THR A O 1
ATOM 600 N N . VAL A 1 82 ? -6.425 8.675 0.671 1.00 96.38 82 VAL A N 1
ATOM 601 C CA . VAL A 1 82 ? -5.493 8.339 1.763 1.00 96.38 82 VAL A CA 1
ATOM 602 C C . VAL A 1 82 ? -6.231 8.151 3.087 1.00 96.38 82 VAL A C 1
ATOM 604 O O . VAL A 1 82 ? -5.930 7.216 3.828 1.00 96.38 82 VAL A O 1
ATOM 607 N N . LYS A 1 83 ? -7.231 8.992 3.368 1.00 96.38 83 LYS A N 1
ATOM 608 C CA . LYS A 1 83 ? -8.026 8.892 4.590 1.00 96.38 83 LYS A CA 1
ATOM 609 C C . LYS A 1 83 ? -8.799 7.572 4.693 1.00 96.38 83 LYS A C 1
ATOM 611 O O . LYS A 1 83 ? -8.912 7.029 5.789 1.00 96.38 83 LYS A O 1
ATOM 616 N N . GLU A 1 84 ? -9.290 7.031 3.584 1.00 96.81 84 GLU A N 1
ATOM 617 C CA . GLU A 1 84 ? -9.940 5.717 3.570 1.00 96.81 84 GLU A CA 1
ATOM 618 C C . GLU A 1 84 ? -8.991 4.607 4.061 1.00 96.81 84 GLU A C 1
ATOM 620 O O . GLU A 1 84 ? -9.359 3.791 4.910 1.00 96.81 84 GLU A O 1
ATOM 625 N N . PHE A 1 85 ? -7.733 4.633 3.609 1.00 97.31 85 PHE A N 1
ATOM 626 C CA . PHE A 1 85 ? -6.693 3.701 4.055 1.00 97.31 85 PHE A CA 1
ATOM 627 C C . PHE A 1 85 ? -6.280 3.923 5.513 1.00 97.31 85 PHE A C 1
ATOM 629 O O . PHE A 1 85 ? -6.099 2.961 6.264 1.00 97.31 85 PHE A O 1
ATOM 636 N N . GLU A 1 86 ? -6.166 5.181 5.946 1.00 96.19 86 GLU A N 1
ATOM 637 C CA . GLU A 1 86 ? -5.926 5.517 7.352 1.00 96.19 86 GLU A CA 1
ATOM 638 C C . GLU A 1 86 ? -7.023 4.950 8.258 1.00 96.19 86 GLU A C 1
ATOM 640 O O . GLU A 1 86 ? -6.721 4.331 9.282 1.00 96.19 86 GLU A O 1
ATOM 645 N N . ASP A 1 87 ? -8.286 5.116 7.865 1.00 96.50 87 ASP A N 1
ATOM 646 C CA . ASP A 1 87 ? -9.437 4.635 8.621 1.00 96.50 87 ASP A CA 1
ATOM 647 C C . ASP A 1 87 ? -9.434 3.097 8.689 1.00 96.50 87 ASP A C 1
ATOM 649 O O . ASP A 1 87 ? -9.533 2.538 9.788 1.00 96.50 87 ASP A O 1
ATOM 653 N N . ALA A 1 88 ? -9.193 2.412 7.564 1.00 96.19 88 ALA A N 1
ATOM 654 C CA . ALA A 1 88 ? -9.072 0.953 7.500 1.00 96.19 88 ALA A CA 1
ATOM 655 C C . ALA A 1 88 ? -7.955 0.394 8.404 1.00 96.19 88 ALA A C 1
ATOM 657 O O . ALA A 1 88 ? -8.109 -0.666 9.017 1.00 96.19 88 ALA A O 1
ATOM 658 N N . CYS A 1 89 ? -6.843 1.118 8.530 1.00 95.00 89 CYS A N 1
ATOM 659 C CA . CYS A 1 89 ? -5.694 0.715 9.342 1.00 95.00 89 CYS A CA 1
ATOM 660 C C . CYS A 1 89 ? -5.734 1.211 10.796 1.00 95.00 89 CYS A C 1
ATOM 662 O O . CYS A 1 89 ? -4.900 0.808 11.609 1.00 95.00 89 CYS A O 1
ATOM 664 N N . SER A 1 90 ? -6.677 2.086 11.144 1.00 90.88 90 SER A N 1
ATOM 665 C CA . SER A 1 90 ? -6.919 2.526 12.525 1.00 90.88 90 SER A CA 1
ATOM 666 C C . SER A 1 90 ? -7.850 1.578 13.287 1.00 90.88 90 SER A C 1
ATOM 668 O O . SER A 1 90 ? -7.786 1.477 14.516 1.00 90.88 90 SER A O 1
ATOM 670 N N . ALA A 1 91 ? -8.703 0.859 12.557 1.00 70.56 91 ALA A N 1
ATOM 671 C CA . ALA A 1 91 ? -9.615 -0.120 13.111 1.00 70.56 91 ALA A CA 1
ATOM 672 C C . ALA A 1 91 ? -8.850 -1.397 13.483 1.00 70.56 91 ALA A C 1
ATOM 674 O O . ALA A 1 91 ? -8.283 -2.078 12.633 1.00 70.56 91 ALA A O 1
ATOM 675 N N . THR A 1 92 ? -8.852 -1.756 14.768 1.00 57.44 92 THR A N 1
ATOM 676 C CA . THR A 1 92 ? -8.301 -3.039 15.219 1.00 57.44 92 THR A CA 1
ATOM 677 C C . THR A 1 92 ? -9.027 -4.181 14.504 1.00 57.44 92 THR A C 1
ATOM 679 O O . THR A 1 92 ? -10.245 -4.314 14.634 1.00 57.44 92 THR A O 1
ATOM 682 N N . GLN A 1 93 ? -8.303 -5.003 13.741 1.00 54.38 93 GLN A N 1
ATOM 683 C CA . GLN A 1 93 ? -8.850 -6.261 13.235 1.00 54.38 93 GLN A CA 1
ATOM 684 C C . GLN A 1 93 ? -9.190 -7.175 14.421 1.00 54.38 93 GLN A C 1
ATOM 686 O O . GLN A 1 93 ? -8.330 -7.375 15.283 1.00 54.38 93 GLN A O 1
ATOM 691 N N . PRO A 1 94 ? -10.416 -7.727 14.510 1.00 51.06 94 PRO A N 1
ATOM 692 C CA . PRO A 1 94 ? -10.666 -8.859 15.389 1.00 51.06 94 PRO A CA 1
ATOM 693 C C . PRO A 1 94 ? -9.697 -9.987 15.012 1.00 51.06 94 PRO A C 1
ATOM 695 O O . PRO A 1 94 ? -9.537 -10.275 13.825 1.00 51.06 94 PRO A O 1
ATOM 698 N N . ALA A 1 95 ? -9.029 -10.549 16.021 1.00 48.91 95 ALA A N 1
ATOM 699 C CA . ALA A 1 95 ? -8.086 -11.658 15.876 1.00 48.91 95 ALA A CA 1
ATOM 700 C C . ALA A 1 95 ? -8.753 -12.936 15.349 1.00 48.91 95 ALA A C 1
ATOM 702 O O . ALA A 1 95 ? -9.944 -13.158 15.674 1.00 48.91 95 ALA A O 1
#

Sequence (95 aa):
MLAALLIASIIASPNIALSAATVDDLQADFETAVPCQQIDGRNVWKGTIAYYIQSFVYQGDTPVATDAADAVLPEDNSAETVKEFEDACSATQPA

Nearest PDB structures (foldseek):
  8zkk-assembly1_O  TM=5.335E-01  e=1.961E+00  Vibrio cholerae
  3zxu-assembly1_B  TM=3.809E-01  e=4.499E+00  Kluyveromyces lactis NRRL Y-1140
  3zxu-assembly2_D  TM=3.560E-01  e=4.773E+00  Kluyveromyces lactis NRRL Y-1140